Protein AF-A0A5S3R7U0-F1 (afdb_monomer)

Organism: NCBI:txid2583219

Radius of gyration: 15.0 Å; Cα contacts (8 Å, |Δi|>4): 103; chains: 1; bounding box: 50×16×38 Å

Foldseek 3Di:
DDPPPPPPDDPCVVVVVCVPPLLVVLVPADDADWDQDVLQRWIWHQYPVRWIWIDHPVDIDTHPDSVVVSVVVVVSNVVSD

Structure (mmCIF, N/CA/C/O backbone):
data_AF-A0A5S3R7U0-F1
#
_entry.id   AF-A0A5S3R7U0-F1
#
loop_
_atom_site.group_PDB
_atom_site.id
_atom_site.type_symbol
_atom_site.label_atom_id
_atom_site.label_alt_id
_atom_site.label_comp_id
_atom_site.label_asym_id
_atom_site.label_entity_id
_atom_site.label_seq_id
_atom_site.pdbx_PDB_ins_code
_atom_site.Cartn_x
_atom_site.Cartn_y
_atom_site.Cartn_z
_atom_site.occupancy
_atom_site.B_iso_or_equiv
_atom_site.auth_seq_id
_atom_site.auth_comp_id
_atom_site.auth_asym_id
_atom_site.auth_atom_id
_atom_site.pdbx_PDB_model_num
ATOM 1 N N . MET A 1 1 ? 35.093 -2.434 -25.481 1.00 41.69 1 MET A N 1
ATOM 2 C CA . MET A 1 1 ? 33.947 -3.300 -25.149 1.00 41.69 1 MET A CA 1
ATOM 3 C C . MET A 1 1 ? 32.886 -2.375 -24.603 1.00 41.69 1 MET A C 1
ATOM 5 O O . MET A 1 1 ? 33.170 -1.679 -23.641 1.00 41.69 1 MET A O 1
ATOM 9 N N . THR A 1 2 ? 31.766 -2.234 -25.299 1.00 51.34 2 THR A N 1
ATOM 10 C CA . THR A 1 2 ? 30.663 -1.370 -24.874 1.00 51.34 2 THR A CA 1
ATOM 11 C C . THR A 1 2 ? 29.796 -2.209 -23.948 1.00 51.34 2 THR A C 1
ATOM 13 O O . THR A 1 2 ? 29.180 -3.168 -24.408 1.00 51.34 2 THR A O 1
ATOM 16 N N . ASP A 1 3 ? 29.813 -1.905 -22.651 1.00 52.56 3 ASP A N 1
ATOM 17 C CA . ASP A 1 3 ? 28.857 -2.467 -21.700 1.00 52.56 3 ASP A CA 1
ATOM 18 C C . ASP A 1 3 ? 27.456 -2.053 -22.152 1.00 52.56 3 ASP A C 1
ATOM 20 O O . ASP A 1 3 ? 27.030 -0.910 -21.977 1.00 52.56 3 ASP A O 1
ATOM 24 N N . HIS A 1 4 ? 26.735 -2.972 -22.789 1.00 56.16 4 HIS A N 1
ATOM 25 C CA . HIS A 1 4 ? 25.294 -2.853 -22.922 1.00 56.16 4 HIS A CA 1
ATOM 26 C C . HIS A 1 4 ? 24.712 -3.070 -21.524 1.00 56.16 4 HIS A C 1
ATOM 28 O O . HIS A 1 4 ? 24.326 -4.184 -21.178 1.00 56.16 4 HIS A O 1
ATOM 34 N N . MET A 1 5 ? 24.688 -2.017 -20.698 1.00 57.16 5 MET A N 1
ATOM 35 C CA . MET A 1 5 ? 23.876 -2.007 -19.485 1.00 57.16 5 MET A CA 1
ATOM 36 C C . MET A 1 5 ? 22.419 -2.121 -19.927 1.00 57.16 5 MET A C 1
ATOM 38 O O . MET A 1 5 ? 21.779 -1.131 -20.287 1.00 57.16 5 MET A O 1
ATOM 42 N N . ALA A 1 6 ? 21.918 -3.353 -19.976 1.00 63.78 6 ALA A N 1
ATOM 43 C CA . ALA A 1 6 ? 20.501 -3.615 -20.096 1.00 63.78 6 ALA A CA 1
ATOM 44 C C . ALA A 1 6 ? 19.823 -2.890 -18.929 1.00 63.78 6 ALA A C 1
ATOM 46 O O . ALA A 1 6 ? 20.027 -3.247 -17.770 1.00 63.78 6 ALA A O 1
ATOM 47 N N . HIS A 1 7 ? 19.071 -1.832 -19.231 1.00 60.81 7 HIS A N 1
ATOM 48 C C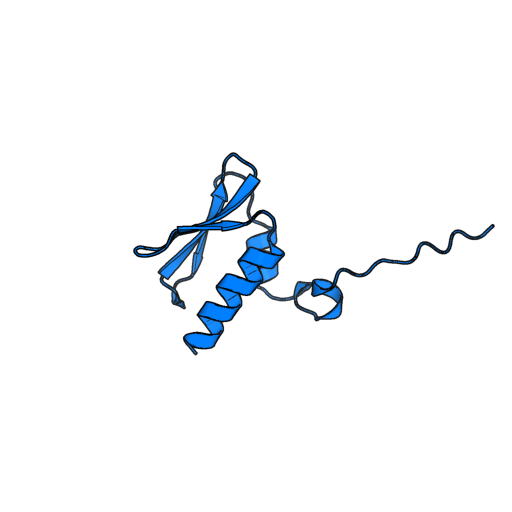A . HIS A 1 7 ? 18.168 -1.233 -18.260 1.00 60.81 7 HIS A CA 1
ATOM 49 C C . HIS A 1 7 ? 17.090 -2.274 -17.981 1.00 60.81 7 HIS A C 1
ATOM 51 O O . HIS A 1 7 ? 16.174 -2.463 -18.782 1.00 60.81 7 HIS A O 1
ATOM 57 N N . GLN A 1 8 ? 17.245 -3.007 -16.883 1.00 68.94 8 GLN A N 1
ATOM 58 C CA . GLN A 1 8 ? 16.198 -3.877 -16.383 1.00 68.94 8 GLN A CA 1
ATOM 59 C C . GLN A 1 8 ? 15.093 -2.972 -15.837 1.00 68.94 8 GLN A C 1
ATOM 61 O O . GLN A 1 8 ? 15.180 -2.491 -14.712 1.00 68.94 8 GLN A O 1
ATOM 66 N N . LEU A 1 9 ? 14.097 -2.692 -16.678 1.00 75.88 9 LEU A N 1
ATOM 67 C CA . LEU A 1 9 ? 12.910 -1.939 -16.286 1.00 75.88 9 LEU A CA 1
ATOM 68 C C . LEU A 1 9 ? 12.154 -2.732 -15.211 1.00 75.88 9 LEU A C 1
ATOM 70 O O . LEU A 1 9 ? 11.927 -3.935 -15.385 1.00 75.88 9 LEU A O 1
ATOM 74 N N . ASN A 1 10 ? 11.748 -2.080 -14.121 1.00 83.19 10 ASN A N 1
ATOM 75 C CA . ASN A 1 10 ? 10.845 -2.703 -13.156 1.00 83.19 10 ASN A CA 1
ATOM 76 C C . ASN A 1 10 ? 9.475 -2.924 -13.836 1.00 83.19 10 ASN A C 1
ATOM 78 O O . ASN A 1 10 ? 9.012 -2.087 -14.613 1.00 83.19 10 ASN A O 1
ATOM 82 N N . VAL A 1 11 ? 8.807 -4.049 -13.555 1.00 89.94 11 VAL A N 1
ATOM 83 C CA . VAL A 1 11 ? 7.467 -4.358 -14.092 1.00 89.94 11 VAL A CA 1
ATOM 84 C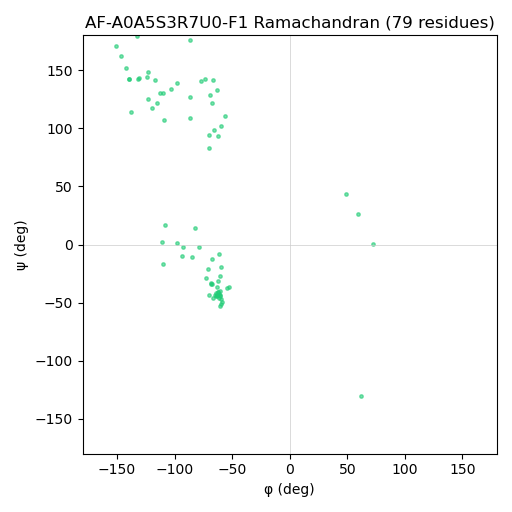 C . VAL A 1 11 ? 6.475 -3.220 -13.819 1.00 89.94 11 VAL A C 1
ATOM 86 O O . VAL A 1 11 ? 5.681 -2.882 -14.690 1.00 89.94 11 VAL A O 1
ATOM 89 N N . TYR A 1 12 ? 6.559 -2.562 -12.666 1.00 91.25 12 TYR A N 1
ATOM 90 C CA . TYR A 1 12 ? 5.709 -1.428 -12.303 1.00 91.25 12 TYR A CA 1
ATOM 91 C C . TYR A 1 12 ? 5.988 -0.178 -13.141 1.00 91.25 12 TYR A C 1
ATOM 93 O O . TYR A 1 12 ? 5.065 0.572 -13.455 1.00 91.25 12 TYR A O 1
ATOM 101 N N . GLU A 1 13 ? 7.237 0.041 -13.552 1.00 87.81 13 GLU A N 1
ATOM 102 C CA . GLU A 1 13 ? 7.585 1.106 -14.498 1.00 87.81 13 GLU A CA 1
ATOM 103 C C . GLU A 1 13 ? 7.048 0.778 -15.892 1.00 87.81 13 GLU A C 1
ATOM 105 O O . GLU A 1 13 ? 6.440 1.630 -16.535 1.00 87.81 13 GLU A O 1
ATOM 110 N N . TYR A 1 14 ? 7.204 -0.474 -16.332 1.00 89.38 14 TYR A N 1
ATOM 111 C CA . TYR A 1 14 ? 6.689 -0.939 -17.622 1.00 89.38 14 TYR A CA 1
ATOM 112 C C . TYR A 1 14 ? 5.163 -0.817 -17.717 1.00 89.38 14 TYR A C 1
ATOM 114 O O . TYR A 1 14 ? 4.631 -0.412 -18.748 1.00 89.38 14 TYR A O 1
ATOM 122 N N . LEU A 1 15 ? 4.458 -1.138 -16.630 1.00 91.00 15 LEU A N 1
ATOM 123 C CA . LEU A 1 15 ? 3.001 -1.041 -16.535 1.00 91.00 15 LEU A CA 1
ATOM 124 C C . LEU A 1 15 ? 2.499 0.391 -16.288 1.00 91.00 15 LEU A C 1
ATOM 126 O O . LEU A 1 15 ? 1.293 0.596 -16.190 1.00 91.00 15 LEU A O 1
ATOM 130 N N . GLY A 1 16 ? 3.388 1.379 -16.148 1.00 89.81 16 GLY A N 1
ATOM 131 C CA . GLY A 1 16 ? 3.020 2.762 -15.831 1.00 89.81 16 GLY A CA 1
ATOM 132 C C . GLY A 1 16 ? 2.553 2.990 -14.386 1.00 89.81 16 GLY A C 1
ATOM 133 O O . GLY A 1 16 ? 2.291 4.132 -14.010 1.00 89.81 16 GLY A O 1
ATOM 134 N N . LYS A 1 17 ? 2.520 1.944 -13.547 1.00 92.62 17 LYS A N 1
ATOM 135 C CA . LYS A 1 17 ? 2.175 2.018 -12.116 1.00 92.62 17 LYS A CA 1
ATOM 136 C C . LYS A 1 17 ? 3.133 2.913 -11.329 1.00 92.62 17 LYS A C 1
ATOM 138 O O . LYS A 1 17 ? 2.735 3.528 -10.352 1.00 92.62 17 LYS A O 1
ATOM 143 N N . ALA A 1 18 ? 4.378 3.062 -11.781 1.00 89.25 18 ALA A N 1
ATOM 144 C CA . ALA A 1 18 ? 5.343 3.965 -11.151 1.00 89.25 18 ALA A CA 1
ATOM 145 C C . ALA A 1 18 ? 4.894 5.444 -11.121 1.00 89.25 18 ALA A C 1
ATOM 147 O O . ALA A 1 18 ? 5.425 6.221 -10.333 1.00 89.25 18 ALA A O 1
ATOM 148 N N . SER A 1 19 ? 3.938 5.837 -11.973 1.00 91.94 19 SER A N 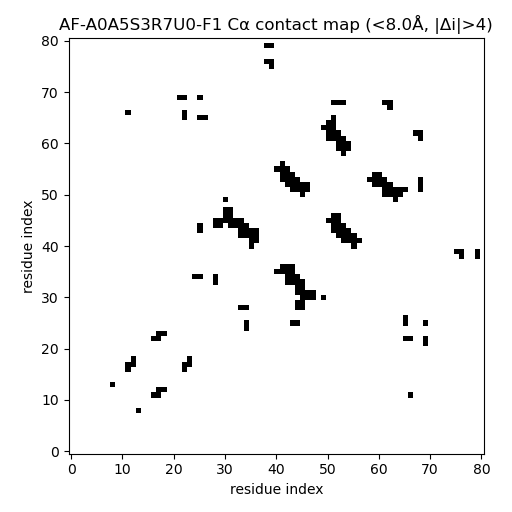1
ATOM 149 C CA . SER A 1 19 ? 3.339 7.182 -11.992 1.00 91.94 19 SER A CA 1
ATOM 150 C C . SER A 1 19 ? 2.002 7.270 -11.244 1.00 91.94 19 SER A C 1
ATOM 152 O O . SER A 1 19 ? 1.386 8.335 -11.230 1.00 91.94 19 SER A O 1
ATOM 154 N N . ASP A 1 20 ? 1.534 6.173 -10.647 1.00 95.19 20 ASP A N 1
ATOM 155 C CA . ASP A 1 20 ? 0.308 6.146 -9.857 1.00 95.19 20 ASP A CA 1
ATOM 156 C C . ASP A 1 20 ? 0.508 6.943 -8.549 1.00 95.19 20 ASP A C 1
ATOM 158 O O . ASP A 1 20 ? 1.491 6.705 -7.836 1.00 95.19 20 ASP A O 1
ATOM 162 N N . PRO A 1 21 ? -0.388 7.890 -8.207 1.00 94.50 21 PRO A N 1
ATOM 163 C CA . PRO A 1 21 ? -0.294 8.656 -6.967 1.00 94.50 21 PRO A CA 1
ATOM 164 C C . PRO A 1 21 ? -0.215 7.798 -5.701 1.00 94.50 21 PRO A C 1
ATOM 166 O O . PRO A 1 21 ? 0.540 8.147 -4.796 1.00 94.50 21 PRO A O 1
ATOM 169 N N . LEU A 1 22 ? -0.941 6.678 -5.636 1.00 94.81 22 LEU A N 1
ATOM 170 C CA . LEU A 1 22 ? -0.894 5.755 -4.503 1.00 94.81 22 LEU A CA 1
ATOM 171 C C . LEU A 1 22 ? 0.477 5.081 -4.418 1.00 94.81 22 LEU A C 1
ATOM 173 O O . LEU A 1 22 ? 1.079 5.043 -3.347 1.00 94.81 22 LEU A O 1
ATOM 177 N N . TYR A 1 23 ? 0.998 4.599 -5.547 1.00 95.69 23 TYR A N 1
ATOM 178 C CA . TYR A 1 23 ? 2.317 3.965 -5.597 1.00 95.69 23 TYR A CA 1
ATOM 179 C C . TYR A 1 23 ? 3.426 4.936 -5.175 1.00 95.69 23 TYR A C 1
ATOM 181 O O . TYR A 1 23 ? 4.322 4.579 -4.406 1.00 95.69 23 TYR A O 1
ATOM 189 N N . MET A 1 24 ? 3.350 6.185 -5.647 1.00 94.75 24 MET A N 1
ATOM 190 C CA . MET A 1 24 ? 4.274 7.243 -5.244 1.00 94.75 24 MET A CA 1
ATOM 191 C C . MET A 1 24 ? 4.147 7.567 -3.754 1.00 94.75 24 MET A C 1
ATOM 193 O O . MET A 1 24 ? 5.169 7.676 -3.085 1.00 94.75 24 MET A O 1
ATOM 197 N N . ALA A 1 25 ? 2.925 7.682 -3.228 1.00 94.88 25 ALA A N 1
ATOM 198 C CA . ALA A 1 25 ? 2.693 7.986 -1.820 1.00 94.88 25 ALA A CA 1
ATOM 199 C C . ALA A 1 25 ? 3.227 6.880 -0.898 1.00 94.88 25 ALA A C 1
ATOM 201 O O . ALA A 1 25 ? 3.930 7.185 0.060 1.00 94.88 25 ALA A O 1
ATOM 202 N N . ILE A 1 26 ? 2.981 5.605 -1.224 1.00 94.94 26 ILE A N 1
ATOM 203 C CA . ILE A 1 26 ? 3.549 4.464 -0.488 1.00 94.94 26 ILE A CA 1
ATOM 204 C C . ILE A 1 26 ? 5.079 4.505 -0.540 1.00 94.94 26 ILE A C 1
ATOM 206 O O . ILE A 1 26 ? 5.740 4.310 0.473 1.00 94.94 26 ILE A O 1
ATOM 210 N N . GLY A 1 27 ? 5.652 4.794 -1.712 1.00 92.44 27 GLY A N 1
ATOM 211 C CA . GLY A 1 27 ? 7.101 4.877 -1.889 1.00 92.44 27 GLY A CA 1
ATOM 212 C C . GLY A 1 27 ? 7.777 6.044 -1.162 1.00 92.44 27 GLY A C 1
ATOM 213 O O . GLY A 1 27 ? 9.004 6.055 -1.102 1.00 92.44 27 GLY A O 1
ATOM 214 N N . MET A 1 28 ? 7.012 7.012 -0.650 1.00 93.19 28 MET A N 1
ATOM 215 C CA . MET A 1 28 ? 7.515 8.122 0.163 1.00 93.19 28 MET A CA 1
ATOM 216 C C . MET A 1 28 ? 7.445 7.842 1.667 1.00 93.19 28 MET A C 1
ATOM 218 O O . MET A 1 28 ? 8.016 8.622 2.419 1.00 93.19 28 MET A O 1
ATOM 222 N N . LEU A 1 29 ? 6.773 6.768 2.102 1.00 92.75 29 LEU A N 1
ATOM 223 C CA . LEU A 1 29 ? 6.654 6.429 3.519 1.00 92.75 29 LEU A CA 1
ATOM 224 C C . LEU A 1 29 ? 8.012 6.016 4.090 1.00 92.75 29 LEU A C 1
ATOM 226 O O . LEU A 1 29 ? 8.615 5.036 3.645 1.00 92.75 29 LEU A O 1
ATOM 230 N N . HIS A 1 30 ? 8.462 6.725 5.123 1.00 84.31 30 HIS A N 1
ATOM 231 C CA . HIS A 1 30 ? 9.661 6.370 5.872 1.00 84.31 30 HIS A CA 1
ATOM 232 C C . HIS A 1 30 ? 9.481 6.578 7.380 1.00 84.31 30 HIS A C 1
ATOM 234 O O . HIS A 1 30 ? 8.905 7.563 7.836 1.00 84.31 30 HIS A O 1
ATOM 240 N N . GLY A 1 31 ? 10.049 5.675 8.185 1.00 79.94 31 GLY A N 1
ATOM 241 C CA . GLY A 1 31 ? 9.998 5.788 9.645 1.00 79.94 31 GLY A CA 1
ATOM 242 C C . GLY A 1 31 ? 8.564 5.745 10.180 1.00 79.94 31 GLY A C 1
ATOM 243 O O . GLY A 1 31 ? 7.808 4.857 9.821 1.00 79.94 31 GLY A O 1
ATOM 244 N N . GLU A 1 32 ? 8.190 6.699 11.037 1.00 75.25 32 GLU A N 1
ATOM 245 C CA . GLU A 1 32 ? 6.859 6.760 11.674 1.00 75.25 32 GLU A CA 1
ATOM 246 C C . GLU A 1 32 ? 5.771 7.407 10.789 1.00 75.25 32 GLU A C 1
ATOM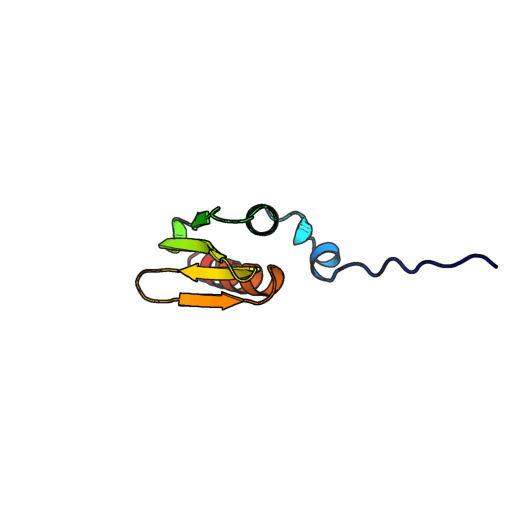 248 O O . GLU A 1 32 ? 4.703 7.789 11.276 1.00 75.25 32 GLU A O 1
ATOM 253 N N . GLU A 1 33 ? 6.029 7.577 9.491 1.00 88.81 33 GLU A N 1
ATOM 254 C CA . GLU A 1 33 ? 5.043 8.113 8.558 1.00 88.81 33 GLU A CA 1
ATOM 255 C C . GLU A 1 33 ? 3.946 7.093 8.245 1.00 88.81 33 GLU A C 1
ATOM 257 O O . GLU A 1 33 ? 4.177 5.892 8.093 1.00 88.81 33 GLU A O 1
ATOM 262 N N . SER A 1 34 ? 2.722 7.601 8.115 1.00 93.44 34 SER A N 1
ATOM 263 C CA . SER A 1 34 ? 1.563 6.807 7.737 1.00 93.44 34 SER A CA 1
ATOM 264 C C . SER A 1 34 ? 0.633 7.595 6.822 1.00 93.44 34 SER A C 1
ATOM 266 O O . SER A 1 34 ? 0.557 8.825 6.869 1.00 93.44 34 SER A O 1
ATOM 268 N N . LEU A 1 35 ? -0.085 6.864 5.978 1.00 95.44 35 LEU A N 1
ATOM 269 C CA . LEU A 1 35 ? -1.064 7.367 5.032 1.00 95.44 35 LEU A CA 1
ATOM 270 C C . LEU A 1 35 ? -2.423 6.754 5.358 1.00 95.44 35 LEU A C 1
ATOM 272 O O . LEU A 1 35 ? -2.605 5.545 5.255 1.00 95.44 35 LEU A O 1
ATOM 276 N N . PHE A 1 36 ? -3.396 7.586 5.718 1.00 96.06 36 PHE A N 1
ATOM 277 C CA . PHE 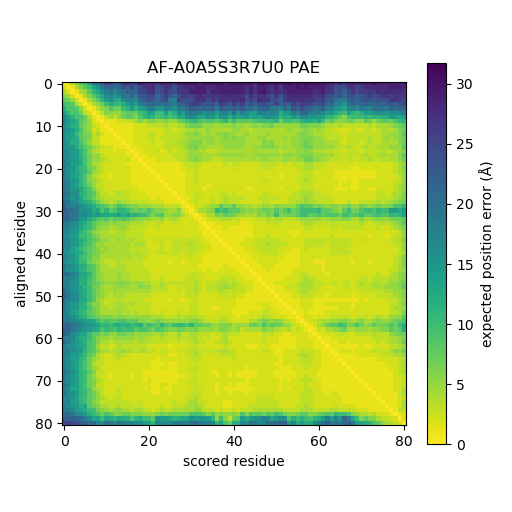A 1 36 ? -4.775 7.134 5.877 1.00 96.06 36 PHE A CA 1
ATOM 278 C C . PHE A 1 36 ? -5.522 7.190 4.539 1.00 96.06 36 PHE A C 1
ATOM 280 O O . PHE A 1 36 ? -5.574 8.244 3.904 1.00 96.06 36 PHE A O 1
ATOM 287 N N . ILE A 1 37 ? -6.132 6.073 4.140 1.00 94.38 37 ILE A N 1
ATOM 288 C CA . ILE A 1 37 ? -6.922 5.926 2.915 1.00 94.38 37 ILE A CA 1
ATOM 289 C C . ILE A 1 37 ? -8.393 5.800 3.304 1.00 94.38 37 ILE A C 1
ATOM 291 O O . ILE A 1 37 ? -8.844 4.785 3.845 1.00 94.38 37 ILE A O 1
ATOM 295 N N . SER A 1 38 ? -9.145 6.868 3.052 1.00 93.81 38 SER A N 1
ATOM 296 C CA . SER A 1 38 ? -10.499 7.049 3.580 1.00 93.81 38 SER A CA 1
ATOM 297 C C . SER A 1 38 ? -11.528 6.086 2.989 1.00 93.81 38 SER A C 1
ATOM 299 O O . SER A 1 38 ? -12.429 5.632 3.692 1.00 93.81 38 SER A O 1
ATOM 301 N N . GLU A 1 39 ? -11.351 5.744 1.719 1.00 93.81 39 GLU A N 1
ATOM 302 C CA . GLU A 1 39 ? -12.221 4.920 0.891 1.00 93.81 39 GLU A CA 1
ATOM 303 C C . GLU A 1 39 ? -12.327 3.498 1.446 1.00 93.81 39 GLU A C 1
ATOM 305 O O . GLU A 1 39 ? -13.408 2.915 1.450 1.00 93.81 39 GLU A O 1
ATOM 310 N N . ILE A 1 40 ? -11.225 2.982 1.996 1.00 93.00 40 ILE A N 1
ATOM 311 C CA . ILE A 1 40 ? -11.137 1.634 2.579 1.00 93.00 40 ILE A CA 1
ATOM 312 C C . ILE A 1 40 ? -10.984 1.657 4.106 1.00 93.00 40 ILE A C 1
ATOM 314 O O . ILE A 1 40 ? -10.867 0.608 4.733 1.00 93.00 40 ILE A O 1
ATOM 318 N N . LYS A 1 41 ? -10.993 2.853 4.717 1.00 95.12 41 LYS A N 1
ATOM 319 C CA . LYS A 1 41 ? -10.796 3.080 6.160 1.00 95.12 41 LYS A CA 1
ATOM 320 C C . LYS A 1 41 ? -9.568 2.348 6.717 1.00 95.12 41 LYS A C 1
ATOM 322 O O . LYS A 1 41 ? -9.629 1.756 7.797 1.00 95.12 41 LYS A O 1
ATOM 327 N N . ALA A 1 42 ? -8.463 2.395 5.980 1.00 95.69 42 ALA A N 1
ATOM 328 C CA . ALA A 1 42 ? -7.217 1.740 6.355 1.00 95.69 42 ALA A CA 1
ATOM 329 C C . ALA A 1 42 ? -6.065 2.744 6.422 1.00 95.69 42 ALA A C 1
ATOM 331 O O . ALA A 1 42 ? -6.023 3.724 5.679 1.00 95.69 42 ALA A O 1
ATOM 332 N N . THR A 1 43 ? -5.121 2.476 7.313 1.00 97.00 43 THR A N 1
ATOM 333 C CA . THR A 1 43 ? -3.851 3.185 7.432 1.00 97.00 43 THR A CA 1
ATOM 334 C C . THR A 1 43 ? -2.750 2.332 6.833 1.00 97.00 43 THR A C 1
ATOM 336 O O . THR A 1 43 ? -2.650 1.145 7.131 1.00 97.00 43 THR A O 1
ATOM 339 N N . VAL A 1 44 ? -1.909 2.951 6.019 1.00 96.88 44 VAL A N 1
ATOM 340 C CA . VAL A 1 44 ? -0.748 2.336 5.389 1.00 96.88 44 VAL A CA 1
ATOM 341 C C . VAL A 1 44 ? 0.514 2.959 5.975 1.00 96.88 44 VAL A C 1
ATOM 343 O O . VAL A 1 44 ? 0.591 4.181 6.063 1.00 96.88 44 VAL A O 1
ATOM 346 N N . GLN A 1 45 ? 1.486 2.163 6.407 1.00 95.75 45 GLN A N 1
ATOM 347 C CA . GLN A 1 45 ? 2.687 2.662 7.094 1.00 95.75 45 GLN A CA 1
ATOM 348 C C . GLN A 1 45 ? 3.902 1.763 6.855 1.00 95.75 45 GLN A C 1
ATOM 350 O O . GLN A 1 45 ? 3.762 0.661 6.326 1.00 95.75 45 GLN A O 1
ATOM 355 N N . VAL A 1 46 ? 5.086 2.219 7.266 1.00 95.00 46 VAL A N 1
ATOM 356 C CA . VAL A 1 46 ? 6.287 1.378 7.383 1.00 95.00 46 VAL A CA 1
ATOM 357 C C . VAL A 1 46 ? 6.600 1.211 8.865 1.00 95.00 46 VAL A C 1
ATOM 359 O O . VAL A 1 46 ? 6.613 2.180 9.615 1.00 95.00 46 VAL A O 1
ATOM 362 N N . ASN A 1 47 ? 6.812 -0.018 9.322 1.00 91.38 47 ASN A N 1
ATOM 363 C CA . ASN A 1 47 ? 7.110 -0.275 10.726 1.00 91.38 47 ASN A CA 1
ATOM 364 C C . ASN A 1 47 ? 8.613 -0.159 11.034 1.00 91.38 47 ASN A C 1
ATOM 366 O O . ASN A 1 47 ? 9.458 -0.019 10.154 1.00 91.38 47 ASN A O 1
ATOM 370 N N . GLN A 1 48 ? 8.967 -0.295 12.314 1.00 90.56 48 GLN A N 1
ATOM 371 C CA . GLN A 1 48 ? 10.357 -0.244 12.798 1.00 90.56 48 GLN A CA 1
ATOM 372 C C . GLN A 1 48 ? 11.296 -1.331 12.229 1.00 90.56 48 GLN A C 1
ATOM 374 O O . GLN A 1 48 ? 12.492 -1.309 12.509 1.00 90.56 48 GLN A O 1
ATOM 379 N N . HIS A 1 49 ? 10.760 -2.310 11.501 1.00 90.69 49 HIS A N 1
ATOM 380 C CA . HIS A 1 49 ? 11.503 -3.395 10.864 1.00 90.69 49 HIS A CA 1
ATOM 381 C C . HIS A 1 49 ? 11.564 -3.236 9.335 1.00 90.69 49 HIS A C 1
ATOM 383 O O . HIS A 1 49 ? 11.847 -4.215 8.647 1.00 90.69 49 HIS A O 1
ATOM 389 N N . ASP A 1 50 ? 11.271 -2.038 8.814 1.00 89.75 50 ASP A N 1
ATOM 390 C CA . ASP A 1 50 ? 11.227 -1.717 7.382 1.00 89.75 50 ASP A CA 1
ATOM 391 C C . ASP A 1 50 ? 10.210 -2.562 6.586 1.00 89.75 50 ASP A C 1
ATOM 393 O O . ASP A 1 50 ? 10.363 -2.778 5.382 1.00 89.75 50 ASP A O 1
ATOM 397 N N . LEU A 1 51 ? 9.155 -3.047 7.253 1.00 93.31 51 LEU A N 1
ATOM 398 C CA . LEU A 1 51 ? 8.036 -3.728 6.602 1.00 93.31 51 LEU A CA 1
ATOM 399 C C . LEU A 1 51 ? 6.883 -2.758 6.390 1.00 93.31 51 LEU A C 1
ATOM 401 O O . LEU A 1 51 ? 6.539 -1.979 7.279 1.00 93.31 51 LEU A O 1
ATOM 405 N N . TYR A 1 52 ? 6.255 -2.862 5.228 1.00 95.69 52 TYR A N 1
ATOM 406 C CA . TYR A 1 52 ? 5.040 -2.130 4.919 1.0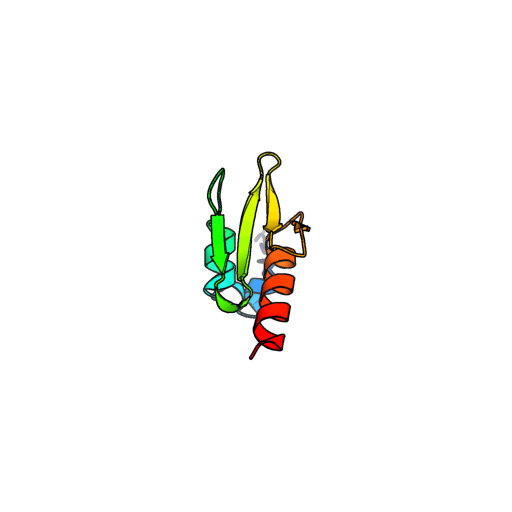0 95.69 52 TYR A CA 1
ATOM 407 C C . TYR A 1 52 ? 3.853 -2.793 5.613 1.00 95.69 52 TYR A C 1
ATOM 409 O O . TYR A 1 52 ? 3.761 -4.017 5.656 1.00 95.69 52 TYR A O 1
ATOM 417 N N . GLU A 1 53 ? 2.927 -2.004 6.137 1.00 95.69 53 GLU A N 1
ATOM 418 C CA . GLU A 1 53 ? 1.748 -2.492 6.847 1.00 95.69 53 GLU A CA 1
ATOM 419 C C . GLU A 1 53 ? 0.491 -1.806 6.332 1.00 95.69 53 GLU A C 1
ATOM 421 O O . GLU A 1 53 ? 0.496 -0.603 6.070 1.00 95.69 53 GLU A O 1
ATOM 426 N N . MET A 1 54 ? -0.595 -2.570 6.248 1.00 96.06 54 MET A N 1
ATOM 427 C CA . MET A 1 54 ? -1.950 -2.052 6.111 1.00 96.06 54 MET A CA 1
ATOM 428 C C . MET A 1 54 ? -2.740 -2.432 7.361 1.00 96.06 54 MET A C 1
ATOM 430 O O . MET A 1 54 ? -2.890 -3.612 7.677 1.00 96.06 54 MET A O 1
ATOM 434 N N . VAL A 1 55 ? -3.268 -1.430 8.058 1.00 95.50 55 VAL A N 1
ATOM 435 C CA . VAL A 1 55 ? -3.998 -1.584 9.317 1.00 95.50 55 VAL A CA 1
ATOM 436 C C . VAL A 1 55 ? -5.390 -0.984 9.174 1.00 95.50 55 VAL A C 1
ATOM 438 O O . VAL A 1 55 ? -5.550 0.188 8.846 1.00 95.50 55 VAL A O 1
ATOM 441 N N . SER A 1 56 ? -6.412 -1.777 9.459 1.00 93.38 56 SER A N 1
ATOM 442 C CA . SER A 1 56 ? -7.815 -1.362 9.539 1.00 93.38 56 SER A CA 1
ATOM 443 C C . SER A 1 56 ? -8.439 -1.914 10.824 1.00 93.38 56 SER A C 1
ATOM 445 O O . SER A 1 56 ? -7.780 -2.612 11.595 1.00 93.38 56 SER A O 1
ATOM 447 N N . GLU A 1 57 ? -9.719 -1.631 11.074 1.00 90.00 57 GLU A N 1
ATOM 448 C CA . GLU A 1 57 ? -10.418 -2.180 12.247 1.00 90.00 57 GLU A CA 1
ATOM 449 C C . GLU A 1 57 ? -10.505 -3.716 12.232 1.00 90.00 57 GLU A C 1
ATOM 451 O O . GLU A 1 57 ? -10.524 -4.344 13.291 1.00 90.00 57 GLU A O 1
ATOM 456 N N . SER A 1 58 ? -10.578 -4.322 11.044 1.00 86.56 58 SER A N 1
ATOM 457 C CA . SER A 1 58 ? -10.815 -5.758 10.865 1.00 86.56 58 SER A CA 1
ATOM 458 C C . SER A 1 58 ? -9.608 -6.535 10.352 1.00 86.56 58 SER A C 1
ATOM 460 O O . SER A 1 58 ? -9.609 -7.761 10.453 1.00 86.56 58 SER A O 1
ATOM 462 N N . ASN A 1 59 ? -8.605 -5.856 9.796 1.00 87.75 59 ASN A N 1
ATOM 463 C CA . ASN A 1 59 ? -7.476 -6.505 9.143 1.00 87.75 59 ASN A CA 1
ATOM 464 C C . ASN A 1 59 ? -6.150 -5.812 9.458 1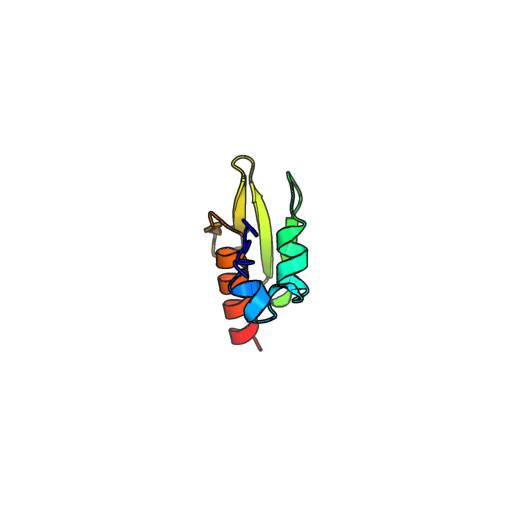.00 87.75 59 ASN A C 1
ATOM 466 O O . ASN A 1 59 ? -6.084 -4.583 9.503 1.00 87.75 59 ASN A O 1
ATOM 470 N N . HIS A 1 60 ? -5.102 -6.615 9.623 1.00 94.06 60 HIS A N 1
ATOM 471 C CA . HIS A 1 60 ? -3.722 -6.156 9.709 1.00 94.06 60 HIS A CA 1
ATOM 472 C C . HIS A 1 60 ? -2.847 -7.096 8.885 1.00 94.06 60 HIS A C 1
ATOM 474 O O . HIS A 1 60 ? -2.694 -8.269 9.230 1.00 94.06 60 HIS A O 1
ATOM 480 N N . GLU A 1 61 ? -2.275 -6.569 7.809 1.00 95.50 61 GLU A N 1
ATOM 481 C CA . GLU A 1 61 ? -1.382 -7.305 6.919 1.00 95.50 61 GLU A CA 1
ATOM 482 C C . GLU A 1 61 ? -0.036 -6.597 6.781 1.00 95.50 61 GLU A C 1
ATOM 484 O O . GLU A 1 61 ? 0.033 -5.366 6.768 1.00 95.50 61 GLU A O 1
ATOM 489 N N . CYS A 1 62 ? 1.029 -7.393 6.674 1.00 95.25 62 CYS A N 1
ATOM 490 C CA . CYS A 1 62 ? 2.402 -6.926 6.514 1.00 95.25 62 CYS A CA 1
ATOM 491 C C . CYS A 1 62 ? 2.974 -7.393 5.171 1.00 95.25 62 CYS A C 1
ATOM 493 O O . CYS A 1 62 ? 2.785 -8.546 4.780 1.00 95.25 62 CYS A O 1
ATOM 495 N N . TYR A 1 63 ? 3.760 -6.536 4.528 1.00 95.94 63 TYR A N 1
ATOM 496 C CA . TYR A 1 63 ? 4.370 -6.772 3.225 1.00 95.94 63 TYR A CA 1
ATOM 497 C C . TYR A 1 63 ? 5.862 -6.441 3.264 1.00 95.94 63 TYR A C 1
ATOM 499 O O . TYR A 1 63 ? 6.307 -5.497 3.920 1.00 95.94 63 TYR A O 1
ATOM 507 N N . SER A 1 64 ? 6.659 -7.232 2.547 1.00 94.38 64 SER A N 1
ATOM 508 C CA . SER A 1 64 ? 8.118 -7.052 2.487 1.00 94.38 64 SER A CA 1
ATOM 509 C C . SER A 1 64 ? 8.570 -6.028 1.447 1.00 94.38 64 SER A C 1
ATOM 511 O O . SER A 1 64 ? 9.744 -5.674 1.414 1.00 94.38 64 SER A O 1
ATOM 513 N N . ASN A 1 65 ? 7.673 -5.578 0.573 1.00 93.56 65 ASN A N 1
ATOM 514 C CA . ASN A 1 65 ? 7.955 -4.577 -0.445 1.00 93.56 65 ASN A CA 1
ATOM 515 C C . ASN A 1 65 ? 6.706 -3.717 -0.694 1.00 93.56 65 ASN A C 1
ATOM 517 O O . ASN A 1 65 ? 5.592 -4.082 -0.310 1.00 93.56 65 ASN A O 1
ATOM 521 N N . LYS A 1 66 ? 6.913 -2.551 -1.310 1.00 93.75 66 LYS A N 1
ATOM 522 C CA . LYS A 1 66 ? 5.839 -1.589 -1.587 1.00 93.75 66 LYS A CA 1
ATOM 523 C C . LYS A 1 66 ? 4.920 -2.051 -2.711 1.00 93.75 66 LYS A C 1
ATOM 525 O O . LYS A 1 66 ? 3.767 -1.645 -2.744 1.00 93.75 66 LYS A O 1
ATOM 530 N N . GLU A 1 67 ? 5.450 -2.841 -3.639 1.00 95.50 67 GLU A N 1
ATOM 531 C CA . GLU A 1 67 ? 4.745 -3.381 -4.792 1.00 95.50 67 GLU A CA 1
ATOM 532 C C . GLU A 1 67 ? 3.553 -4.240 -4.336 1.00 95.50 67 GLU A C 1
ATOM 534 O O . GLU A 1 67 ? 2.418 -3.959 -4.710 1.00 95.50 67 GLU A O 1
ATOM 53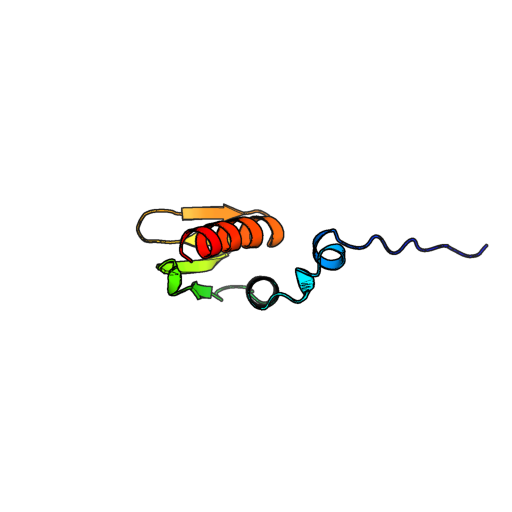9 N N . ASP A 1 68 ? 3.787 -5.191 -3.432 1.00 95.81 68 ASP A N 1
ATOM 540 C CA . ASP A 1 68 ? 2.759 -6.078 -2.878 1.00 95.81 68 ASP A CA 1
ATOM 541 C C . ASP A 1 68 ? 1.707 -5.302 -2.068 1.00 95.81 68 ASP A C 1
ATOM 543 O O . ASP A 1 68 ? 0.506 -5.547 -2.201 1.00 95.81 68 ASP A O 1
ATOM 547 N N . LEU A 1 69 ? 2.142 -4.326 -1.261 1.00 96.00 69 LEU A N 1
ATOM 548 C CA . LEU A 1 69 ? 1.230 -3.440 -0.536 1.00 96.00 69 LEU A CA 1
ATOM 549 C C . LEU A 1 69 ? 0.357 -2.627 -1.504 1.00 96.00 69 LEU A C 1
ATOM 551 O O . LEU A 1 69 ? -0.851 -2.516 -1.299 1.00 96.00 69 LEU A O 1
ATOM 555 N N . TYR A 1 70 ? 0.960 -2.045 -2.544 1.00 96.62 70 TYR A N 1
ATOM 556 C CA . TYR A 1 70 ? 0.238 -1.279 -3.557 1.00 96.62 70 TYR A CA 1
ATOM 557 C C . TYR A 1 70 ? -0.800 -2.145 -4.264 1.00 96.62 70 TYR A C 1
ATOM 559 O O . TYR A 1 70 ? -1.936 -1.702 -4.412 1.00 96.62 70 TYR A O 1
ATOM 567 N N . ASP A 1 71 ? -0.431 -3.357 -4.686 1.00 95.75 71 ASP A N 1
ATOM 568 C CA . ASP A 1 71 ? -1.347 -4.252 -5.389 1.00 95.75 71 ASP A CA 1
ATOM 569 C C . ASP A 1 71 ? -2.553 -4.599 -4.507 1.00 95.75 71 ASP A C 1
ATOM 571 O O . ASP A 1 71 ? -3.686 -4.461 -4.966 1.00 95.75 71 ASP A O 1
ATOM 575 N N . CYS A 1 72 ? -2.332 -4.921 -3.226 1.00 95.12 72 CYS A N 1
ATOM 576 C CA . CYS A 1 72 ? -3.417 -5.182 -2.278 1.00 95.12 72 CYS A CA 1
ATOM 577 C C . CYS A 1 72 ? -4.338 -3.965 -2.098 1.00 95.12 72 CYS A C 1
ATOM 579 O O . CYS A 1 72 ? -5.553 -4.052 -2.275 1.00 95.12 72 CYS A O 1
ATOM 581 N N . VAL A 1 73 ? -3.769 -2.796 -1.789 1.00 94.94 73 VAL A N 1
ATOM 582 C CA . VAL A 1 73 ? -4.560 -1.577 -1.563 1.00 94.94 73 VAL A CA 1
ATOM 583 C C . VAL A 1 73 ? -5.322 -1.175 -2.830 1.00 94.94 73 VAL A C 1
ATOM 585 O O . VAL A 1 73 ? -6.485 -0.780 -2.748 1.00 94.94 73 VAL A O 1
ATOM 588 N N . SER A 1 74 ? -4.692 -1.289 -4.001 1.00 95.00 74 SER A N 1
ATOM 589 C CA . SER A 1 74 ? -5.310 -0.986 -5.294 1.00 95.00 74 SER A CA 1
ATOM 590 C C . SER A 1 74 ? -6.466 -1.936 -5.606 1.00 95.00 74 SER A C 1
ATOM 592 O O . SER A 1 74 ? -7.522 -1.477 -6.036 1.00 95.00 74 SER A O 1
ATOM 594 N N . GLU A 1 75 ? -6.308 -3.238 -5.358 1.00 94.44 75 GLU A N 1
ATOM 595 C CA . GLU A 1 75 ? -7.372 -4.233 -5.530 1.00 94.44 75 GLU A CA 1
ATOM 596 C C . GLU A 1 75 ? -8.586 -3.900 -4.654 1.00 94.44 75 GLU A C 1
ATOM 598 O O . GLU A 1 75 ? -9.693 -3.757 -5.171 1.00 94.44 75 GLU A O 1
ATOM 603 N N . ILE A 1 76 ? -8.369 -3.630 -3.361 1.00 93.69 76 ILE A N 1
ATOM 604 C CA . ILE A 1 76 ? -9.451 -3.265 -2.434 1.00 93.69 76 ILE A CA 1
ATOM 605 C C . ILE A 1 76 ? -10.132 -1.959 -2.871 1.00 93.69 76 ILE A C 1
ATOM 607 O O . ILE A 1 76 ? -11.355 -1.846 -2.801 1.00 93.69 76 ILE A O 1
ATOM 611 N N . LEU A 1 77 ? -9.372 -0.954 -3.320 1.00 92.50 77 LEU A N 1
ATOM 612 C CA . LEU A 1 77 ? -9.942 0.303 -3.814 1.00 92.50 77 LEU A CA 1
ATOM 613 C C . LEU A 1 77 ? -10.814 0.088 -5.054 1.00 92.50 77 LEU A C 1
ATOM 615 O O . LEU A 1 77 ? -11.900 0.658 -5.133 1.00 92.50 77 LEU A O 1
ATOM 619 N N . ASN A 1 78 ? -10.357 -0.740 -5.996 1.00 91.44 78 ASN A N 1
ATOM 620 C CA . ASN A 1 78 ? -11.092 -1.049 -7.221 1.00 91.44 78 ASN A CA 1
ATOM 621 C C . ASN A 1 78 ? -12.366 -1.862 -6.954 1.00 91.44 78 ASN A C 1
ATOM 623 O O . ASN A 1 78 ? -13.359 -1.644 -7.637 1.00 91.44 78 ASN A O 1
ATOM 627 N N . ASP A 1 79 ? -12.366 -2.744 -5.952 1.00 88.94 79 ASP A N 1
ATOM 628 C CA . ASP A 1 79 ? -13.556 -3.506 -5.550 1.00 88.94 79 ASP A CA 1
ATOM 629 C C . ASP A 1 79 ? -14.627 -2.643 -4.856 1.00 88.94 79 ASP A C 1
ATOM 631 O O . ASP A 1 79 ? -15.800 -3.020 -4.806 1.00 88.94 79 ASP A O 1
ATOM 635 N N . ASN A 1 80 ? -14.239 -1.487 -4.307 1.00 72.56 80 ASN A N 1
ATOM 636 C CA . ASN A 1 80 ? -15.147 -0.537 -3.655 1.00 72.56 80 ASN A CA 1
ATOM 637 C C . ASN A 1 80 ? -15.688 0.561 -4.600 1.00 72.56 80 ASN A C 1
ATOM 639 O O . ASN A 1 80 ? -16.478 1.398 -4.151 1.00 72.56 80 ASN A O 1
ATOM 643 N N . LEU A 1 81 ? -15.270 0.573 -5.873 1.00 58.53 81 LEU A N 1
ATOM 644 C CA . LEU A 1 81 ? -15.694 1.513 -6.926 1.00 58.53 81 LEU A CA 1
ATOM 645 C C . LEU A 1 81 ? -16.870 0.965 -7.751 1.00 58.53 81 LEU A C 1
ATOM 647 O O . LEU A 1 81 ? -17.776 1.775 -8.063 1.00 58.53 81 LEU A O 1
#

Solvent-accessible surface area (backbone atoms only — not comparable to full-atom values): 4974 Å² total; per-residue (Å²): 136,83,82,79,76,74,79,80,73,52,70,47,56,75,70,51,44,64,74,35,69,66,46,45,52,59,72,65,51,58,61,94,36,70,48,77,42,77,94,77,57,28,37,37,35,29,47,101,81,73,31,33,35,43,42,41,98,8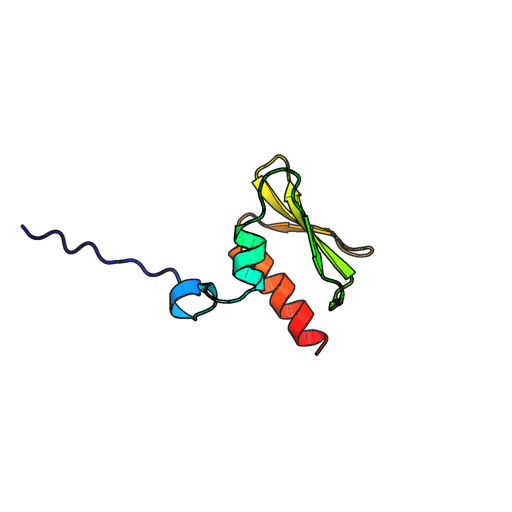9,48,77,50,77,28,87,45,66,65,63,47,41,52,53,54,50,50,56,53,60,75,74,108

Nearest PDB structures (foldseek):
  7dg0-assembly1_B  TM=6.909E-01  e=1.714E-01  Mesomycoplasma ovipneumoniae 14811
  2yko-assembly1_C  TM=4.177E-01  e=1.389E+00  Homo sapiens
  4fjc-assembly1_A  TM=6.532E-01  e=3.595E+00  Saccharomyces cerevisiae S288C
  5uz9-assembly1_K  TM=4.323E-01  e=1.680E+00  Casadabanvirus D3112
  3efx-assembly2_M  TM=3.210E-01  e=5.258E+00  Vibrio cholerae

Mean predicted aligned error: 6.03 Å

Sequence (81 aa):
MTDHMAHQLNVYEYLGKASDPLYMAIGMLHGEESLFISEIKATVQVNQHDLYEMVSESNHECYSNKEDLYDCVSEILNDNL

pLDDT: mean 88.23, std 12.31, range [41.69, 97.0]

Secondary structure (DSSP, 8-state):
----------HHHHTTGGG-HHHHHHHT--TT-EEEETTTTEEEEE-TTS-EEEE-SS-EEEESSHHHHHHHHHHHHHHT-